Protein AF-A0A534W110-F1 (afdb_monomer_lite)

pLDDT: mean 88.09, std 15.58, range [37.16, 97.69]

Foldseek 3Di:
DDDPPPVPAPDLVCFQDPVSLVVSLLVCLVVVPQSNNLNQADPVASVVSDPVLSVLLSVQCVVDPFDKPPVPWDWDDDPNWTWIWIQGPVPDTWIFTQDPSGTHTHYSNSDDPDDD

Structure (mmCIF, N/CA/C/O backbone):
data_AF-A0A534W110-F1
#
_entry.id   AF-A0A534W110-F1
#
loop_
_atom_site.group_PDB
_atom_site.id
_atom_site.type_symbol
_atom_site.label_atom_id
_atom_site.label_alt_id
_atom_site.label_comp_id
_atom_site.label_asym_id
_atom_site.label_entity_id
_atom_site.label_seq_id
_atom_site.pdbx_PDB_ins_code
_atom_site.Cartn_x
_atom_site.Cartn_y
_atom_site.Cartn_z
_atom_site.occupancy
_atom_site.B_iso_or_equiv
_atom_site.auth_seq_id
_atom_site.auth_comp_id
_atom_site.auth_asym_id
_atom_site.auth_atom_id
_atom_site.pdbx_PDB_model_num
ATOM 1 N N . MET A 1 1 ? -21.259 -28.734 6.439 1.00 37.16 1 MET A N 1
ATOM 2 C CA . MET A 1 1 ? -21.238 -27.750 5.336 1.00 37.16 1 MET A CA 1
ATOM 3 C C . MET A 1 1 ? -19.894 -27.045 5.366 1.00 37.16 1 MET A C 1
ATOM 5 O O . MET A 1 1 ? -19.655 -26.265 6.275 1.00 37.16 1 MET A O 1
ATOM 9 N N . ALA A 1 2 ? -18.987 -27.388 4.452 1.00 37.47 2 ALA A N 1
ATOM 10 C CA . ALA A 1 2 ? -17.710 -26.697 4.316 1.00 37.47 2 ALA A CA 1
ATOM 11 C C . ALA A 1 2 ? -17.939 -25.450 3.453 1.00 37.47 2 ALA A C 1
ATOM 13 O O . ALA A 1 2 ? -18.168 -25.566 2.251 1.00 37.47 2 ALA A O 1
ATOM 14 N N . ALA A 1 3 ? -17.944 -24.264 4.062 1.00 40.34 3 ALA A N 1
ATOM 15 C CA . ALA A 1 3 ? -17.901 -23.024 3.302 1.00 40.34 3 ALA A CA 1
ATOM 16 C C . ALA A 1 3 ? -16.512 -22.928 2.664 1.00 40.34 3 ALA A C 1
ATOM 18 O O . ALA A 1 3 ? -15.504 -22.827 3.364 1.00 40.34 3 ALA A O 1
ATOM 19 N N . ALA A 1 4 ? -16.466 -23.001 1.337 1.00 40.81 4 ALA A N 1
ATOM 20 C CA . ALA A 1 4 ? -15.285 -22.714 0.545 1.00 40.81 4 ALA A CA 1
ATOM 21 C C . ALA A 1 4 ? -14.895 -21.236 0.736 1.00 40.81 4 ALA A C 1
ATOM 23 O O . ALA A 1 4 ? -15.213 -20.385 -0.087 1.00 40.81 4 ALA A O 1
ATOM 24 N N . ASN A 1 5 ? -14.200 -20.920 1.831 1.00 42.44 5 ASN A N 1
ATOM 25 C CA . ASN A 1 5 ? -13.469 -19.665 1.994 1.00 42.44 5 ASN A CA 1
ATOM 26 C C . ASN A 1 5 ? -12.188 -19.745 1.156 1.00 42.44 5 ASN A C 1
ATOM 28 O O . ASN A 1 5 ? -11.068 -19.755 1.666 1.00 42.44 5 ASN A O 1
ATOM 32 N N . GLY A 1 6 ? -12.357 -19.841 -0.162 1.00 40.66 6 GLY A N 1
ATOM 33 C CA . GLY A 1 6 ? -11.292 -19.474 -1.073 1.00 40.66 6 GLY A CA 1
ATOM 34 C C . GLY A 1 6 ? -11.079 -17.983 -0.887 1.00 40.66 6 GLY A C 1
ATOM 35 O O . GLY A 1 6 ? -11.911 -17.197 -1.331 1.00 40.66 6 GLY A O 1
ATOM 36 N N . LEU A 1 7 ? -10.009 -17.595 -0.187 1.00 54.25 7 LEU A N 1
ATOM 37 C CA . LEU A 1 7 ? -9.488 -16.231 -0.224 1.00 54.25 7 LEU A CA 1
ATOM 38 C C . LEU A 1 7 ? -9.430 -15.831 -1.697 1.00 54.25 7 LEU A C 1
ATOM 40 O O . LEU A 1 7 ? -8.569 -16.330 -2.424 1.00 54.25 7 LEU A O 1
ATOM 44 N N . ALA A 1 8 ? -10.386 -15.018 -2.152 1.00 62.03 8 ALA A N 1
ATOM 45 C CA . ALA A 1 8 ? -10.431 -14.573 -3.531 1.00 62.03 8 ALA A CA 1
ATOM 46 C C . ALA A 1 8 ? -9.085 -13.907 -3.808 1.00 62.03 8 ALA A C 1
ATOM 48 O O . ALA A 1 8 ? -8.754 -12.881 -3.208 1.00 62.03 8 ALA A O 1
ATOM 49 N N . ARG A 1 9 ? -8.254 -14.563 -4.623 1.00 72.19 9 ARG A N 1
ATOM 50 C CA . ARG A 1 9 ? -6.963 -14.009 -5.011 1.00 72.19 9 ARG A CA 1
ATOM 51 C C . ARG A 1 9 ? -7.249 -12.706 -5.738 1.00 72.19 9 ARG A C 1
ATOM 53 O O . ARG A 1 9 ? -8.091 -12.689 -6.633 1.00 72.19 9 ARG A O 1
ATOM 60 N N . LEU A 1 10 ? -6.536 -11.646 -5.365 1.00 85.06 10 LEU A N 1
ATOM 61 C CA . LEU A 1 10 ? -6.572 -10.403 -6.126 1.00 85.06 10 LEU A CA 1
ATOM 62 C C . LEU A 1 10 ? -6.260 -10.689 -7.599 1.00 85.06 10 LEU A C 1
ATOM 64 O O . LEU A 1 10 ? -5.322 -11.443 -7.907 1.00 85.06 10 LEU A O 1
ATOM 68 N N . ASP A 1 11 ? -7.057 -10.084 -8.478 1.00 85.00 11 ASP A N 1
ATOM 69 C CA . ASP A 1 11 ? -6.815 -10.101 -9.914 1.00 85.00 11 ASP A CA 1
ATOM 70 C C . ASP A 1 11 ? -5.424 -9.492 -10.174 1.00 85.00 11 ASP A C 1
ATOM 72 O O . ASP A 1 11 ? -5.135 -8.407 -9.657 1.00 85.00 11 ASP A O 1
ATOM 76 N N . PRO A 1 12 ? -4.537 -10.167 -10.928 1.00 83.31 12 PRO A N 1
ATOM 77 C CA . PRO A 1 12 ? -3.215 -9.641 -11.259 1.00 83.31 12 PRO A CA 1
ATOM 78 C C . PRO A 1 12 ? -3.225 -8.203 -11.797 1.00 83.31 12 PRO A C 1
ATOM 80 O O . PRO A 1 12 ? -2.303 -7.447 -11.493 1.00 83.31 12 PRO A O 1
ATOM 83 N N . VAL A 1 13 ? -4.275 -7.787 -12.521 1.00 88.62 13 VAL A N 1
ATOM 84 C CA . VAL A 1 13 ? -4.388 -6.419 -13.058 1.00 88.62 13 VAL A CA 1
ATOM 85 C C . VAL A 1 13 ? -4.401 -5.357 -11.954 1.00 88.62 13 VAL A C 1
ATOM 87 O O . VAL A 1 13 ? -3.893 -4.252 -12.133 1.00 88.62 13 VAL A O 1
ATOM 90 N N . MET A 1 14 ? -4.926 -5.704 -10.775 1.00 92.69 14 MET A N 1
ATOM 91 C CA . MET A 1 14 ? -5.017 -4.808 -9.621 1.00 92.69 14 MET A CA 1
ATOM 92 C C . MET A 1 14 ? -3.648 -4.489 -9.013 1.00 92.69 14 MET A C 1
ATOM 94 O O . MET A 1 14 ? -3.531 -3.513 -8.274 1.00 92.69 14 MET A O 1
ATOM 98 N N . LEU A 1 15 ? -2.634 -5.303 -9.324 1.00 96.38 15 LEU A N 1
ATOM 99 C CA . LEU A 1 15 ? -1.261 -5.202 -8.829 1.00 96.38 15 LEU A CA 1
ATOM 100 C C . LEU A 1 15 ? -0.248 -5.087 -9.984 1.00 96.38 15 LEU A C 1
ATOM 102 O O . LEU A 1 15 ? 0.927 -5.404 -9.812 1.00 96.38 15 LEU A O 1
ATOM 106 N N . ALA A 1 16 ? -0.684 -4.654 -11.173 1.00 96.31 16 ALA A N 1
ATOM 107 C CA . ALA A 1 16 ? 0.144 -4.620 -12.384 1.00 96.31 16 ALA A CA 1
ATOM 108 C C . ALA A 1 16 ? 1.221 -3.516 -12.385 1.00 96.31 16 ALA A C 1
ATOM 110 O O . ALA A 1 16 ? 2.163 -3.554 -13.175 1.00 96.31 16 ALA A O 1
ATOM 111 N N . SER A 1 17 ? 1.099 -2.523 -11.504 1.00 96.88 17 SER A N 1
ATOM 112 C CA . SER A 1 17 ? 2.069 -1.440 -11.332 1.00 96.88 17 SER A CA 1
ATOM 113 C C . SER A 1 17 ? 2.047 -0.935 -9.888 1.00 96.88 17 SER A C 1
ATOM 115 O O . SER A 1 17 ? 1.039 -1.123 -9.206 1.00 96.88 17 SER A O 1
ATOM 117 N N . PRO A 1 18 ? 3.092 -0.228 -9.418 1.00 96.44 18 PRO A N 1
ATOM 118 C CA . PRO A 1 18 ? 3.071 0.410 -8.100 1.00 96.44 18 PRO A CA 1
ATOM 119 C C . PRO A 1 18 ? 1.845 1.311 -7.893 1.00 96.44 18 PRO A C 1
ATOM 121 O O . PRO A 1 18 ? 1.215 1.283 -6.840 1.00 96.44 18 PRO A O 1
ATOM 124 N N . GLY A 1 19 ? 1.472 2.083 -8.921 1.00 96.00 19 GLY A N 1
ATOM 125 C CA . GLY A 1 19 ? 0.308 2.967 -8.875 1.00 96.00 19 GLY A CA 1
ATOM 126 C C . GLY A 1 19 ? -1.010 2.203 -8.766 1.00 96.00 19 GLY A C 1
ATOM 127 O O . GLY A 1 19 ? -1.859 2.562 -7.950 1.00 96.00 19 GLY A O 1
ATOM 128 N N . ALA A 1 20 ? -1.162 1.118 -9.532 1.00 96.69 20 ALA A N 1
ATOM 129 C CA . ALA A 1 20 ? -2.328 0.243 -9.437 1.00 96.69 20 ALA A CA 1
ATOM 130 C C . ALA A 1 20 ? -2.427 -0.411 -8.050 1.00 96.69 20 ALA A C 1
ATOM 132 O O . ALA A 1 20 ? -3.517 -0.457 -7.480 1.00 96.69 20 ALA A O 1
ATOM 133 N N . THR A 1 21 ? -1.297 -0.831 -7.472 1.00 97.50 21 THR A N 1
ATOM 134 C CA . THR A 1 21 ? -1.237 -1.386 -6.115 1.00 97.50 21 THR A CA 1
ATOM 135 C C . THR A 1 21 ? -1.741 -0.388 -5.078 1.00 97.50 21 THR A C 1
ATOM 137 O O . THR A 1 21 ? -2.648 -0.727 -4.323 1.00 97.50 21 THR A O 1
ATOM 140 N N . VAL A 1 22 ? -1.259 0.861 -5.091 1.00 96.06 22 VAL A N 1
ATOM 141 C CA . VAL A 1 22 ? -1.736 1.900 -4.157 1.00 96.06 22 VAL A CA 1
ATOM 142 C C . VAL A 1 22 ? -3.236 2.163 -4.320 1.00 96.06 22 VAL A C 1
ATOM 144 O O . VAL A 1 22 ? -3.972 2.233 -3.337 1.00 96.06 22 VAL A O 1
ATOM 147 N N . GLN A 1 23 ? -3.724 2.292 -5.557 1.00 96.31 23 GLN A N 1
ATOM 148 C CA . GLN A 1 23 ? -5.156 2.497 -5.809 1.00 96.31 23 GLN A CA 1
ATOM 149 C C . GLN A 1 23 ? -5.999 1.311 -5.328 1.00 96.31 23 GLN A C 1
ATOM 151 O O . GLN A 1 23 ? -7.111 1.482 -4.828 1.00 96.31 23 GLN A O 1
ATOM 156 N N . THR A 1 24 ? -5.488 0.093 -5.481 1.00 97.06 24 THR A N 1
ATOM 157 C CA . THR A 1 24 ? -6.115 -1.118 -4.957 1.00 97.06 24 THR A CA 1
ATOM 158 C C . THR A 1 24 ? -6.150 -1.107 -3.435 1.00 97.06 24 THR A C 1
ATOM 160 O O . THR A 1 24 ? -7.215 -1.314 -2.864 1.00 97.06 24 THR A O 1
ATOM 163 N N . GLU A 1 25 ? -5.043 -0.790 -2.772 1.00 96.94 25 GLU A N 1
ATOM 164 C CA . GLU A 1 25 ? -4.967 -0.680 -1.312 1.00 96.94 25 GLU A CA 1
ATOM 165 C C . GLU A 1 25 ? -5.990 0.312 -0.752 1.00 96.94 25 GLU A C 1
ATOM 167 O O . GLU A 1 25 ? -6.727 -0.025 0.174 1.00 96.94 25 GLU A O 1
ATOM 172 N N . LEU A 1 26 ? -6.100 1.499 -1.357 1.00 96.19 26 LEU A N 1
ATOM 173 C CA . LEU A 1 26 ? -7.082 2.514 -0.968 1.00 96.19 26 LEU A CA 1
ATOM 174 C C . LEU A 1 26 ? -8.524 2.008 -1.109 1.00 96.19 26 LEU A C 1
ATOM 176 O O . LEU A 1 26 ? -9.304 2.120 -0.164 1.00 96.19 26 LEU A O 1
ATOM 180 N N . ARG A 1 27 ? -8.863 1.381 -2.244 1.00 96.44 27 ARG A N 1
ATOM 181 C CA . ARG A 1 27 ? -10.197 0.791 -2.463 1.00 96.44 27 ARG A CA 1
ATOM 182 C C . ARG A 1 27 ? -10.517 -0.309 -1.452 1.0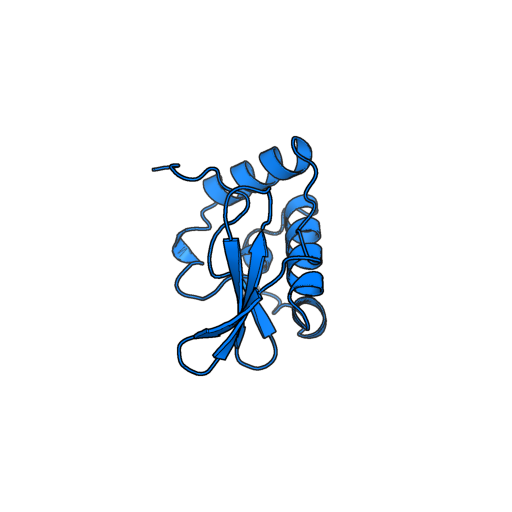0 96.44 27 ARG A C 1
ATOM 184 O O . ARG A 1 27 ? -11.653 -0.427 -1.003 1.00 96.44 27 ARG A O 1
ATOM 191 N N . LEU A 1 28 ? -9.532 -1.127 -1.083 1.00 96.81 28 LEU A N 1
ATOM 192 C CA . LEU A 1 28 ? -9.717 -2.211 -0.115 1.00 96.81 28 LEU A CA 1
ATOM 193 C C . LEU A 1 28 ? -9.895 -1.683 1.314 1.00 96.81 28 LEU A C 1
ATOM 195 O O . LEU A 1 28 ? -10.710 -2.231 2.059 1.00 96.81 28 LEU A O 1
ATOM 199 N N . LEU A 1 29 ? -9.189 -0.609 1.684 1.00 96.25 29 LEU A N 1
ATOM 200 C CA . LEU A 1 29 ? -9.393 0.104 2.949 1.00 96.25 29 LEU A CA 1
ATOM 201 C C . LEU A 1 29 ? -10.797 0.716 3.019 1.00 96.25 29 LEU A C 1
ATOM 203 O O . LEU A 1 29 ? -11.495 0.555 4.022 1.00 96.25 29 LEU A O 1
ATOM 207 N N . GLU A 1 30 ? -11.242 1.368 1.948 1.00 95.44 30 GLU A N 1
ATOM 208 C CA . GLU A 1 30 ? -12.589 1.935 1.850 1.00 95.44 30 GLU A CA 1
ATOM 209 C C . GLU A 1 30 ? -13.666 0.845 1.977 1.00 95.44 30 GLU A C 1
ATOM 211 O O . GLU A 1 30 ? -14.571 0.951 2.805 1.00 95.44 30 GLU A O 1
ATOM 216 N N . ALA A 1 31 ? -13.502 -0.265 1.251 1.00 95.44 31 ALA A N 1
ATOM 217 C CA . ALA A 1 31 ? -14.429 -1.396 1.246 1.00 95.44 31 ALA A CA 1
ATOM 218 C C . ALA A 1 31 ? -14.334 -2.322 2.479 1.00 95.44 31 ALA A C 1
ATOM 220 O O . ALA A 1 31 ? -15.042 -3.333 2.537 1.00 95.44 31 ALA A O 1
ATOM 221 N N . GLY A 1 32 ? -13.447 -2.038 3.442 1.00 95.69 32 GLY A N 1
ATOM 222 C CA . GLY A 1 32 ? -13.273 -2.846 4.657 1.00 95.69 32 GLY A CA 1
ATOM 223 C C . GLY A 1 32 ? -12.779 -4.276 4.392 1.00 95.69 32 GLY A C 1
ATOM 224 O O . GLY A 1 32 ? -13.153 -5.212 5.097 1.00 95.69 32 GLY A O 1
ATOM 225 N N . LYS A 1 33 ? -11.970 -4.481 3.346 1.00 96.12 33 LYS A N 1
ATOM 226 C CA . LYS A 1 33 ? -11.494 -5.800 2.899 1.00 96.12 33 LYS A CA 1
ATOM 227 C C . LYS A 1 33 ? -10.090 -6.110 3.432 1.00 96.12 33 LYS A C 1
ATOM 229 O O . LYS A 1 33 ? -9.118 -6.044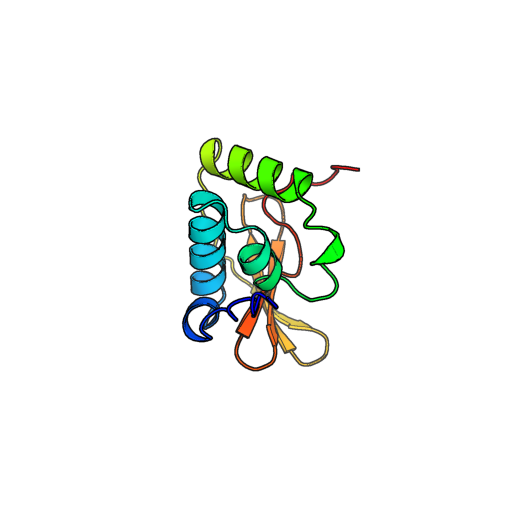 2.683 1.00 96.12 33 LYS A O 1
ATOM 234 N N . LEU A 1 34 ? -9.999 -6.503 4.707 1.00 95.69 34 LEU A N 1
ATOM 235 C CA . LEU A 1 34 ? -8.733 -6.816 5.393 1.00 95.69 34 LEU A CA 1
ATOM 236 C C . LEU A 1 34 ? -7.890 -7.885 4.681 1.00 95.69 34 LEU A C 1
ATOM 238 O O . LEU A 1 34 ? -6.727 -7.643 4.372 1.00 95.69 34 LEU A O 1
ATOM 242 N N . GLU A 1 35 ? -8.448 -9.068 4.418 1.00 95.44 35 GLU A N 1
ATOM 243 C CA . GLU A 1 35 ? -7.653 -10.174 3.863 1.00 95.44 35 GLU A CA 1
ATOM 244 C C . GLU A 1 35 ? -7.109 -9.876 2.455 1.00 95.44 35 GLU A C 1
ATOM 246 O O . GLU A 1 35 ? -5.917 -10.088 2.227 1.00 95.44 35 GLU A O 1
ATOM 251 N N . PRO A 1 36 ? -7.898 -9.323 1.512 1.00 95.81 36 PRO A N 1
ATOM 252 C CA . PRO A 1 36 ? -7.344 -8.856 0.245 1.00 95.81 36 PRO A CA 1
ATOM 253 C C . PRO A 1 36 ? -6.341 -7.710 0.417 1.00 95.81 36 PRO A C 1
ATOM 255 O O . PRO A 1 36 ? -5.334 -7.699 -0.280 1.00 95.81 36 PRO A O 1
ATOM 258 N N . PHE A 1 37 ? -6.561 -6.775 1.350 1.00 97.06 37 PHE A N 1
ATOM 259 C CA . PHE A 1 37 ? -5.597 -5.704 1.629 1.00 97.06 37 PHE A CA 1
ATOM 260 C C . PHE A 1 37 ? -4.255 -6.278 2.083 1.00 97.06 37 PHE A C 1
ATOM 262 O O . PHE A 1 37 ? -3.215 -5.887 1.574 1.00 97.06 37 PHE A O 1
ATOM 269 N N . ARG A 1 38 ? -4.258 -7.291 2.955 1.00 96.69 38 ARG A N 1
ATOM 270 C CA . ARG A 1 38 ? -3.031 -7.981 3.372 1.00 96.69 38 ARG A CA 1
ATOM 271 C C . ARG A 1 38 ? -2.261 -8.568 2.180 1.00 96.69 38 ARG A C 1
ATOM 273 O O . ARG A 1 38 ? -1.034 -8.574 2.194 1.00 96.69 38 ARG A O 1
ATOM 280 N N . GLN A 1 39 ? -2.943 -9.016 1.125 1.00 96.06 39 GLN A N 1
ATOM 281 C CA . GLN A 1 39 ? -2.304 -9.605 -0.061 1.00 96.06 39 GLN A CA 1
ATOM 282 C C . GLN A 1 39 ? -1.554 -8.600 -0.953 1.00 96.06 39 GLN A C 1
ATOM 284 O O . GLN A 1 39 ? -0.811 -9.041 -1.829 1.00 96.06 39 GLN A O 1
ATOM 289 N N . THR A 1 40 ? -1.711 -7.286 -0.757 1.00 97.19 40 THR A N 1
ATOM 290 C CA . THR A 1 40 ? -0.979 -6.263 -1.534 1.00 97.19 40 THR A CA 1
ATOM 291 C C . THR A 1 40 ? 0.442 -6.024 -1.014 1.00 97.19 40 THR A C 1
ATOM 293 O O . THR A 1 40 ? 1.225 -5.312 -1.640 1.00 97.19 40 THR A O 1
ATOM 296 N N . PHE A 1 41 ? 0.807 -6.653 0.105 1.00 97.00 41 PHE A N 1
ATOM 297 C CA . PHE A 1 41 ? 2.105 -6.505 0.752 1.00 97.00 41 PHE A CA 1
ATOM 298 C C . PHE A 1 41 ? 2.961 -7.763 0.602 1.00 97.00 41 PHE A C 1
ATOM 300 O O . PHE A 1 41 ? 2.459 -8.890 0.490 1.00 97.00 41 PHE A O 1
ATOM 307 N N . LEU A 1 42 ? 4.282 -7.579 0.663 1.00 95.81 42 LEU A N 1
ATOM 308 C CA . LEU A 1 42 ? 5.239 -8.681 0.724 1.00 95.81 42 LEU A CA 1
ATOM 309 C C . LEU A 1 42 ? 4.915 -9.619 1.888 1.00 95.81 42 LEU A C 1
ATOM 311 O O . LEU A 1 42 ? 4.551 -9.178 2.977 1.00 95.81 42 LEU A O 1
ATOM 315 N N . ARG A 1 43 ? 5.139 -10.923 1.698 1.00 94.44 43 ARG A N 1
ATOM 316 C CA . ARG A 1 43 ? 4.838 -11.956 2.707 1.00 94.44 43 ARG A CA 1
ATOM 317 C C . ARG A 1 43 ? 5.487 -11.692 4.071 1.00 94.44 43 ARG A C 1
ATOM 319 O O . ARG A 1 43 ? 4.912 -12.052 5.088 1.00 94.44 43 ARG A O 1
ATOM 326 N N . SER A 1 44 ? 6.654 -11.047 4.101 1.00 93.94 44 SER A N 1
ATOM 327 C CA . SER A 1 44 ? 7.342 -10.642 5.336 1.00 93.94 44 SER A CA 1
ATOM 328 C C . SER A 1 44 ? 6.650 -9.502 6.094 1.00 93.94 44 SER A C 1
ATOM 330 O O . SER A 1 44 ? 6.882 -9.337 7.285 1.00 93.94 44 SER A O 1
ATOM 332 N N . VAL A 1 45 ? 5.825 -8.708 5.412 1.00 95.44 45 VAL A N 1
ATOM 333 C CA . VAL A 1 45 ? 5.090 -7.558 5.964 1.00 95.44 45 VAL A CA 1
ATOM 334 C C . VAL A 1 45 ? 3.686 -7.965 6.402 1.00 95.44 45 VAL A C 1
ATOM 336 O O . VAL A 1 45 ? 3.169 -7.423 7.370 1.00 95.44 45 VAL A O 1
ATOM 339 N N . GLN A 1 46 ? 3.086 -8.958 5.740 1.00 95.69 46 GLN A N 1
ATOM 340 C CA . GLN A 1 46 ? 1.722 -9.429 6.016 1.00 95.69 46 GLN A CA 1
ATOM 341 C C . GLN A 1 46 ? 1.397 -9.687 7.501 1.00 95.69 46 GLN A C 1
ATOM 343 O O . GLN A 1 46 ? 0.294 -9.317 7.908 1.00 95.69 46 GLN A O 1
ATOM 348 N N . PRO A 1 47 ? 2.300 -10.251 8.334 1.00 95.38 47 PRO A N 1
ATOM 349 C CA . PRO A 1 47 ? 2.037 -10.436 9.764 1.00 95.38 47 PRO A CA 1
ATOM 350 C C . PRO A 1 47 ? 1.810 -9.132 10.543 1.00 95.38 47 PRO A C 1
ATOM 352 O O . PRO A 1 47 ? 1.143 -9.155 11.569 1.00 95.38 47 PRO A O 1
ATOM 355 N N . GLN A 1 48 ? 2.328 -7.998 10.057 1.00 94.56 48 GLN A N 1
ATOM 356 C CA . GLN A 1 48 ? 2.138 -6.677 10.674 1.00 94.56 48 GLN A CA 1
ATOM 357 C C . GLN A 1 48 ? 0.742 -6.100 10.386 1.00 94.56 48 GLN A C 1
ATOM 359 O O . GLN A 1 48 ? 0.328 -5.117 10.992 1.00 94.56 48 GLN A O 1
ATOM 364 N N . ILE A 1 49 ? -0.002 -6.700 9.454 1.00 95.69 49 ILE A N 1
ATOM 365 C CA . ILE A 1 49 ? -1.332 -6.247 9.039 1.00 95.69 49 ILE A CA 1
ATOM 366 C C . ILE A 1 49 ? -2.374 -6.955 9.906 1.00 95.69 49 ILE A C 1
ATOM 368 O O . ILE A 1 49 ? -3.103 -7.847 9.455 1.00 95.69 49 ILE A O 1
ATOM 372 N N . THR A 1 50 ? -2.396 -6.579 11.184 1.00 95.56 50 THR A N 1
ATOM 373 C CA . THR A 1 50 ? -3.426 -6.992 12.145 1.00 95.56 50 THR A CA 1
ATOM 374 C C . THR A 1 50 ? -4.748 -6.273 11.865 1.00 95.56 50 THR A C 1
ATOM 376 O O . THR A 1 50 ? -4.817 -5.345 11.053 1.00 95.56 50 THR A O 1
ATOM 379 N N . ALA A 1 51 ? -5.818 -6.692 12.543 1.00 95.25 51 ALA A N 1
ATOM 380 C CA . ALA A 1 51 ? -7.085 -5.971 12.489 1.00 95.25 51 ALA A CA 1
ATOM 381 C C . ALA A 1 51 ? -6.937 -4.530 13.015 1.00 95.25 51 ALA A C 1
ATOM 383 O O . ALA A 1 51 ? -7.482 -3.610 12.405 1.00 95.25 51 ALA A O 1
ATOM 384 N N . GLU A 1 52 ? -6.153 -4.303 14.082 1.00 95.19 52 GLU A N 1
ATOM 385 C CA . GLU A 1 52 ? -5.919 -2.942 14.585 1.00 95.19 52 GLU A CA 1
ATOM 386 C C . GLU A 1 52 ? -5.119 -2.099 13.592 1.00 95.19 52 GLU A C 1
ATOM 388 O O . GLU A 1 52 ? -5.483 -0.953 13.333 1.00 95.19 52 GLU A O 1
ATOM 393 N N . ALA A 1 53 ? -4.063 -2.667 13.000 1.00 95.12 53 ALA A N 1
ATOM 394 C CA . ALA A 1 53 ? -3.256 -1.992 11.987 1.00 95.12 53 ALA A CA 1
ATOM 395 C C . ALA A 1 53 ? -4.105 -1.578 10.775 1.00 95.12 53 ALA 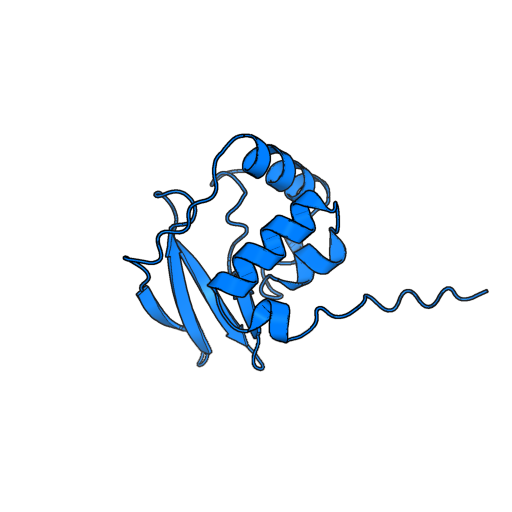A C 1
ATOM 397 O O . ALA A 1 53 ? -4.003 -0.454 10.283 1.00 95.12 53 ALA A O 1
ATOM 398 N N . PHE A 1 54 ? -4.988 -2.465 10.318 1.00 96.44 54 PHE A N 1
ATOM 399 C CA . PHE A 1 54 ? -5.900 -2.182 9.217 1.00 96.44 54 PHE A CA 1
ATOM 400 C C . PHE A 1 54 ? -6.881 -1.057 9.549 1.00 96.44 54 PHE A C 1
ATOM 402 O O . PHE A 1 54 ? -7.001 -0.105 8.779 1.00 96.44 54 PHE A O 1
ATOM 409 N N . GLU A 1 55 ? -7.530 -1.104 10.712 1.00 96.44 55 GLU A N 1
ATOM 410 C CA . GLU A 1 55 ? -8.448 -0.041 11.134 1.00 96.44 55 GLU A CA 1
ATOM 411 C C . GLU A 1 55 ? -7.728 1.298 11.360 1.00 96.44 55 GLU A C 1
ATOM 413 O O . GLU A 1 55 ? -8.255 2.357 11.007 1.00 96.44 55 GLU A O 1
ATOM 418 N N . ALA A 1 56 ? -6.495 1.281 11.872 1.00 94.50 56 ALA A N 1
ATOM 419 C CA . ALA A 1 56 ? -5.661 2.476 11.983 1.00 94.50 56 ALA A CA 1
ATOM 420 C C . ALA A 1 56 ? -5.332 3.070 10.602 1.00 94.50 56 ALA A C 1
ATOM 422 O O . ALA A 1 56 ? -5.465 4.280 10.400 1.00 94.50 56 ALA A O 1
ATOM 423 N N . CYS A 1 57 ? -4.981 2.225 9.630 1.00 94.44 57 CYS A N 1
ATOM 424 C CA . CYS A 1 57 ? -4.785 2.640 8.245 1.00 94.44 57 CYS A CA 1
ATOM 425 C C . CYS A 1 57 ? -6.050 3.263 7.645 1.00 94.44 57 CYS A C 1
ATOM 427 O O . CYS A 1 57 ? -5.965 4.348 7.070 1.00 94.44 57 CYS A O 1
ATOM 429 N N . ARG A 1 58 ? -7.222 2.633 7.824 1.00 95.38 58 ARG A N 1
ATOM 430 C CA . ARG A 1 58 ? -8.511 3.163 7.341 1.00 95.38 58 ARG A CA 1
ATOM 431 C C . ARG A 1 58 ? -8.793 4.556 7.889 1.00 95.38 58 ARG A C 1
ATOM 433 O O . ARG A 1 58 ? -9.085 5.468 7.120 1.00 95.38 58 ARG A O 1
ATOM 440 N N . LYS A 1 59 ? -8.639 4.744 9.203 1.00 94.62 59 LYS A N 1
ATOM 441 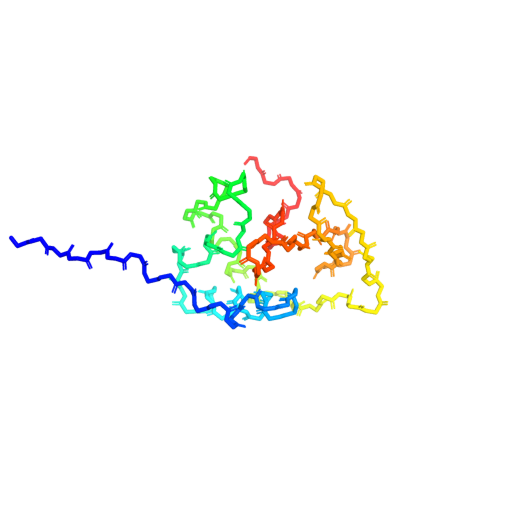C CA . LYS A 1 59 ? -8.818 6.053 9.849 1.00 94.62 59 LYS A CA 1
ATOM 442 C C . LYS A 1 59 ? -7.853 7.092 9.289 1.00 94.62 59 LYS A C 1
ATOM 444 O O . LYS A 1 59 ? -8.260 8.209 8.987 1.00 94.62 59 LYS A O 1
ATOM 449 N N . ARG A 1 60 ? -6.581 6.731 9.101 1.00 92.06 60 ARG A N 1
ATOM 450 C CA . ARG A 1 60 ? -5.587 7.676 8.587 1.00 92.06 60 ARG A CA 1
ATOM 451 C C . ARG A 1 60 ? -5.893 8.126 7.164 1.00 92.06 60 ARG A C 1
ATOM 453 O O . ARG A 1 60 ? -5.805 9.319 6.899 1.00 92.06 60 ARG A O 1
ATOM 460 N N . VAL A 1 61 ? -6.239 7.211 6.256 1.00 92.25 61 VAL A N 1
ATOM 461 C CA . VAL A 1 61 ? -6.504 7.580 4.850 1.00 92.25 61 VAL A CA 1
ATOM 462 C C . VAL A 1 61 ? -7.775 8.420 4.687 1.00 92.25 61 VAL A C 1
ATOM 464 O O . VAL A 1 61 ? -7.908 9.128 3.697 1.00 92.25 61 VAL A O 1
ATOM 467 N N . GLN A 1 62 ? -8.679 8.395 5.672 1.00 91.88 62 GLN A N 1
ATOM 468 C CA . GLN A 1 62 ? -9.825 9.311 5.748 1.00 91.88 62 GLN A CA 1
ATOM 469 C C . GLN A 1 62 ? -9.440 10.706 6.264 1.00 91.88 62 GLN A C 1
ATOM 471 O O . GLN A 1 62 ? -10.087 11.691 5.922 1.00 91.88 62 GLN A O 1
ATOM 476 N N . GLN A 1 63 ? -8.403 10.799 7.099 1.00 90.62 63 GLN A N 1
ATOM 477 C CA . GLN A 1 63 ? -7.948 12.053 7.710 1.00 90.62 63 GLN A CA 1
ATOM 478 C C . GLN A 1 63 ? -6.903 12.790 6.869 1.00 90.62 63 GLN A C 1
ATOM 480 O O . GLN A 1 63 ? -6.810 14.014 6.926 1.00 90.62 63 GLN A O 1
ATOM 485 N N . VAL A 1 64 ? -6.080 12.052 6.124 1.00 88.38 64 VAL A N 1
ATOM 486 C CA . VAL A 1 64 ? -4.943 12.592 5.380 1.00 88.38 64 VAL A CA 1
ATOM 487 C C . VAL A 1 64 ? -5.048 12.169 3.928 1.00 88.38 64 VAL A C 1
ATOM 489 O O . VAL A 1 64 ? -5.099 10.980 3.617 1.00 88.38 64 VAL A O 1
ATOM 492 N N . LEU A 1 65 ? -5.007 13.155 3.033 1.00 87.69 65 LEU A N 1
ATOM 493 C CA . LEU A 1 65 ? -5.000 12.905 1.602 1.00 87.69 65 LEU A CA 1
ATOM 494 C C . LEU A 1 65 ? -3.742 12.123 1.201 1.00 87.69 65 LEU A C 1
ATOM 496 O O . LEU A 1 65 ? -2.617 12.583 1.400 1.00 87.69 65 LEU A O 1
ATOM 500 N N . VAL A 1 66 ? -3.943 10.951 0.603 1.00 90.56 66 VAL A N 1
ATOM 501 C CA . VAL A 1 66 ? -2.857 10.107 0.100 1.00 90.56 66 VAL A CA 1
ATOM 502 C C . VAL A 1 66 ? -2.461 10.589 -1.295 1.00 90.56 66 VAL A C 1
ATOM 504 O O . VAL A 1 66 ? -3.209 10.420 -2.256 1.00 90.56 66 VAL A O 1
ATOM 507 N N . ARG A 1 67 ? -1.279 11.202 -1.406 1.00 90.50 67 ARG A N 1
ATOM 508 C CA . ARG A 1 67 ? -0.663 11.614 -2.678 1.00 90.50 67 ARG A CA 1
ATOM 509 C C . ARG A 1 67 ? 0.743 11.028 -2.762 1.00 90.50 67 ARG A C 1
ATOM 511 O O . ARG A 1 67 ? 1.675 11.658 -2.265 1.00 90.50 67 ARG A O 1
ATOM 518 N N . PRO A 1 68 ? 0.901 9.828 -3.344 1.00 92.50 68 PRO A N 1
ATOM 519 C CA . PRO A 1 68 ? 2.224 9.273 -3.560 1.00 92.50 68 PRO A CA 1
ATOM 520 C C . PRO A 1 68 ? 3.014 10.176 -4.511 1.00 92.50 68 PRO A C 1
ATOM 522 O O . PRO A 1 68 ? 2.499 10.591 -5.551 1.00 92.50 68 PRO A O 1
ATOM 525 N N . ASP A 1 69 ? 4.256 10.474 -4.151 1.00 93.62 69 ASP A N 1
ATOM 526 C CA . ASP A 1 69 ? 5.160 11.288 -4.959 1.00 93.62 69 ASP A CA 1
ATOM 527 C C . ASP A 1 69 ? 5.810 10.427 -6.050 1.00 93.62 69 ASP A C 1
ATOM 529 O O . ASP A 1 69 ? 6.886 9.846 -5.878 1.00 93.62 69 ASP A O 1
ATOM 533 N N . TRP A 1 70 ? 5.093 10.292 -7.166 1.00 92.75 70 TRP A N 1
ATOM 534 C CA . TRP A 1 70 ? 5.560 9.550 -8.335 1.00 92.75 70 TRP A CA 1
ATOM 535 C C . TRP A 1 70 ? 6.648 10.291 -9.116 1.00 92.75 70 TRP A C 1
ATOM 537 O O . TRP A 1 70 ? 7.441 9.639 -9.792 1.00 92.75 70 TRP A O 1
ATOM 547 N N . GLU A 1 71 ? 6.708 11.621 -9.019 1.00 91.94 71 GLU A N 1
ATOM 548 C CA . GLU A 1 71 ? 7.690 12.446 -9.733 1.00 91.94 71 GLU A CA 1
ATOM 549 C C . GLU A 1 71 ? 9.106 12.185 -9.217 1.00 91.94 71 GLU A C 1
ATOM 551 O O . GLU A 1 71 ? 10.059 12.143 -9.995 1.00 91.94 71 GLU A O 1
ATOM 556 N N . THR A 1 72 ? 9.245 11.929 -7.913 1.00 89.75 72 THR A N 1
ATOM 557 C CA . THR A 1 72 ? 10.532 11.599 -7.285 1.00 89.75 72 THR A CA 1
ATOM 558 C C . THR A 1 72 ? 10.741 10.098 -7.055 1.00 89.75 72 THR A C 1
ATOM 560 O O . THR A 1 72 ? 11.684 9.695 -6.360 1.00 89.75 72 THR A O 1
ATOM 563 N N . ALA A 1 73 ? 9.894 9.247 -7.648 1.00 94.38 73 ALA A N 1
ATOM 564 C CA . ALA A 1 73 ? 9.982 7.800 -7.500 1.00 94.38 73 ALA A CA 1
ATOM 565 C C . ALA A 1 73 ? 11.341 7.261 -7.975 1.00 94.38 73 ALA A C 1
ATOM 567 O O . ALA A 1 73 ? 11.815 7.554 -9.073 1.00 94.38 73 ALA A O 1
ATOM 568 N N . LYS A 1 74 ? 11.972 6.421 -7.148 1.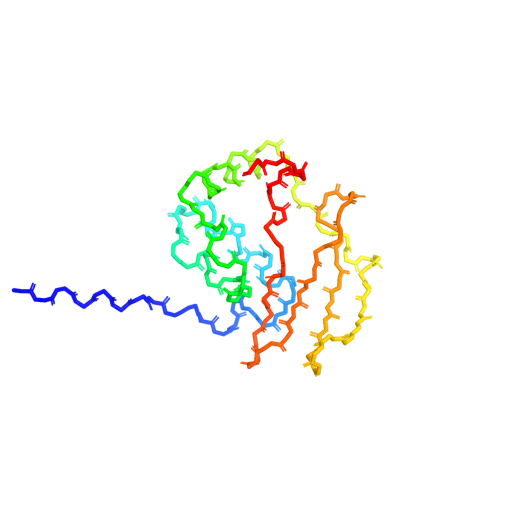00 94.75 74 LYS A N 1
ATOM 569 C CA . LYS A 1 74 ? 13.314 5.885 -7.408 1.00 94.75 74 LYS A CA 1
ATOM 570 C C . LYS A 1 74 ? 13.235 4.423 -7.846 1.00 94.75 74 LYS A C 1
ATOM 572 O O . LYS A 1 74 ? 12.904 3.574 -7.009 1.00 94.75 74 LYS A O 1
ATOM 577 N N . PRO A 1 75 ? 13.545 4.093 -9.112 1.00 95.88 75 PRO A N 1
ATOM 578 C CA . PRO A 1 75 ? 13.672 2.707 -9.533 1.00 95.88 75 PRO A CA 1
ATOM 579 C C . PRO A 1 75 ? 14.947 2.083 -8.951 1.00 95.88 75 PRO A C 1
ATOM 581 O O . PRO A 1 75 ? 15.945 2.757 -8.701 1.00 95.88 75 PRO A O 1
ATOM 584 N N . GLY A 1 76 ? 14.928 0.770 -8.758 1.00 95.12 76 GLY A N 1
ATOM 585 C CA . GLY A 1 76 ? 16.065 0.015 -8.255 1.00 95.12 76 GLY A CA 1
ATOM 586 C C . GLY A 1 76 ? 15.864 -1.490 -8.370 1.00 95.12 76 GLY A C 1
ATOM 587 O O . GLY A 1 76 ? 14.930 -1.976 -9.014 1.00 95.12 76 GLY A O 1
ATOM 588 N N . LYS A 1 77 ? 16.763 -2.236 -7.727 1.00 93.88 77 LYS A N 1
ATOM 589 C CA . LYS A 1 77 ? 16.676 -3.690 -7.586 1.00 93.88 77 LYS A CA 1
ATOM 590 C C . LYS A 1 77 ? 16.873 -4.086 -6.126 1.00 93.88 77 LYS A C 1
ATOM 592 O O . LYS A 1 77 ? 17.691 -3.489 -5.433 1.00 93.88 77 LYS A O 1
ATOM 597 N N . SER A 1 78 ? 16.152 -5.103 -5.669 1.00 89.69 78 SER A N 1
ATOM 598 C CA . SER A 1 78 ? 16.323 -5.705 -4.344 1.00 89.69 78 SER A CA 1
ATOM 599 C C . SER A 1 78 ? 16.100 -7.204 -4.444 1.00 89.69 78 SER A C 1
ATOM 601 O O . SER A 1 78 ? 15.083 -7.633 -4.978 1.00 89.69 78 SER A O 1
ATOM 603 N N . ARG A 1 79 ? 17.048 -8.012 -3.952 1.00 85.19 79 ARG A N 1
ATOM 604 C CA . ARG A 1 79 ? 16.968 -9.488 -3.989 1.00 85.19 79 ARG A CA 1
ATOM 605 C C . ARG A 1 79 ? 16.617 -10.056 -5.379 1.00 85.19 79 ARG A C 1
ATOM 607 O O . ARG A 1 79 ? 15.896 -11.035 -5.484 1.00 85.19 79 ARG A O 1
ATOM 614 N N . GLY A 1 80 ? 17.097 -9.412 -6.446 1.00 87.81 80 GLY A N 1
ATOM 615 C CA . GLY A 1 80 ? 16.806 -9.797 -7.834 1.00 87.81 80 GLY A CA 1
ATOM 616 C C . GLY A 1 80 ? 15.492 -9.250 -8.409 1.00 87.81 80 GLY A C 1
ATOM 617 O O . GLY A 1 80 ? 15.328 -9.258 -9.625 1.00 87.81 80 GLY A O 1
ATOM 618 N N . HIS A 1 81 ? 14.607 -8.694 -7.582 1.00 90.44 81 HIS A N 1
ATOM 619 C CA . HIS A 1 81 ? 13.343 -8.091 -8.005 1.00 90.44 81 HIS A CA 1
ATOM 620 C C . HIS A 1 81 ? 13.517 -6.623 -8.393 1.00 90.44 81 HIS A C 1
ATOM 622 O O . HIS A 1 81 ? 14.350 -5.911 -7.819 1.00 90.44 81 HIS A O 1
ATOM 628 N N . ARG A 1 82 ? 12.708 -6.150 -9.347 1.00 96.62 82 ARG A N 1
ATOM 629 C CA . ARG A 1 82 ? 12.569 -4.713 -9.619 1.00 96.62 82 ARG A CA 1
ATOM 630 C C . ARG A 1 82 ? 11.842 -4.063 -8.453 1.00 96.62 82 ARG A C 1
ATOM 632 O O . ARG A 1 82 ? 10.889 -4.623 -7.922 1.00 96.62 82 ARG A O 1
ATOM 639 N N . VAL A 1 83 ? 12.308 -2.884 -8.059 1.00 97.12 83 VAL A N 1
ATOM 640 C CA . VAL A 1 83 ? 11.704 -2.102 -6.981 1.00 97.12 83 VAL A CA 1
ATOM 641 C C . VAL A 1 83 ? 11.491 -0.679 -7.451 1.00 97.12 83 VAL A C 1
ATOM 643 O O . VAL A 1 83 ? 12.365 -0.104 -8.095 1.00 97.12 83 VAL A O 1
ATOM 646 N N . VAL A 1 84 ? 10.355 -0.095 -7.091 1.00 97.19 84 VAL A N 1
ATOM 647 C CA . VAL A 1 84 ? 10.112 1.343 -7.203 1.00 97.19 84 VAL A CA 1
ATOM 648 C C . VAL A 1 84 ? 9.861 1.868 -5.801 1.00 97.19 84 VAL A C 1
ATOM 650 O O . VAL A 1 84 ? 8.937 1.422 -5.126 1.00 97.19 84 VAL A O 1
ATOM 653 N N . ARG A 1 85 ? 10.713 2.781 -5.333 1.00 96.50 85 ARG A N 1
ATOM 654 C CA . ARG A 1 85 ? 10.557 3.428 -4.029 1.00 96.50 85 ARG A CA 1
ATOM 655 C C . ARG A 1 85 ? 9.841 4.759 -4.194 1.00 96.50 85 ARG A C 1
ATOM 657 O O . ARG A 1 85 ? 10.288 5.586 -4.982 1.00 96.50 85 ARG A O 1
ATOM 664 N N . VAL A 1 86 ? 8.787 4.971 -3.416 1.00 94.75 86 VAL A N 1
ATOM 665 C CA . VAL A 1 86 ? 7.880 6.121 -3.534 1.00 94.75 86 VAL A CA 1
ATOM 666 C C . VAL A 1 86 ? 7.598 6.693 -2.157 1.00 94.75 86 VAL A C 1
ATOM 668 O O . VAL A 1 86 ? 7.410 5.945 -1.196 1.00 94.75 86 VAL A O 1
ATOM 671 N N . SER A 1 87 ? 7.561 8.017 -2.050 1.00 92.88 87 SER A N 1
ATOM 672 C CA . SER A 1 87 ? 7.139 8.679 -0.819 1.00 92.88 87 SER A CA 1
ATOM 673 C C . SER A 1 87 ? 5.615 8.708 -0.7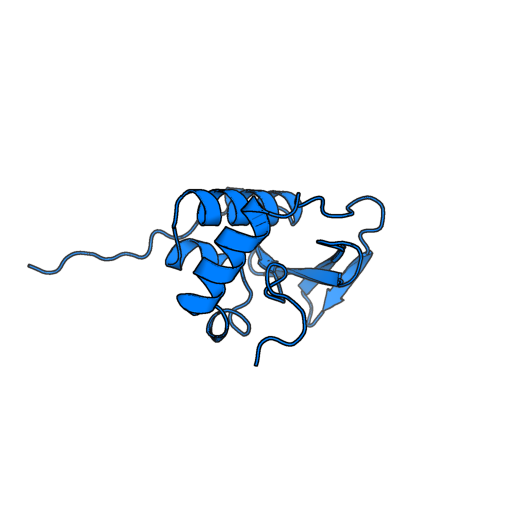41 1.00 92.88 87 SER A C 1
ATOM 675 O O . SER A 1 87 ? 4.971 9.270 -1.620 1.00 92.88 87 SER A O 1
ATOM 677 N N . MET A 1 88 ? 5.024 8.112 0.298 1.00 90.44 88 MET A N 1
ATOM 678 C CA . MET A 1 88 ? 3.555 8.037 0.433 1.00 90.44 88 MET A CA 1
ATOM 679 C C . MET A 1 88 ? 2.955 9.251 1.157 1.00 90.44 88 MET A C 1
ATOM 681 O O . MET A 1 88 ? 1.817 9.633 0.901 1.00 90.44 88 MET A O 1
ATOM 685 N N . PHE A 1 89 ? 3.732 9.865 2.057 1.00 85.62 89 PHE A N 1
ATOM 686 C CA . PHE A 1 89 ? 3.341 11.032 2.864 1.00 85.62 89 PHE A CA 1
ATOM 687 C C . PHE A 1 89 ? 4.499 12.036 3.038 1.00 85.62 89 PHE A C 1
ATOM 689 O O . PHE A 1 89 ? 4.637 12.663 4.088 1.00 85.62 89 PHE A O 1
ATOM 696 N N . GLY A 1 90 ? 5.412 12.131 2.069 1.00 76.38 90 GLY A N 1
ATOM 697 C CA . GLY A 1 90 ? 6.531 13.086 2.093 1.00 76.38 90 GLY A CA 1
ATOM 698 C C . GLY A 1 90 ? 7.686 12.758 3.054 1.00 76.38 90 GLY A C 1
ATOM 699 O O . GLY A 1 90 ? 8.745 13.363 2.935 1.00 76.38 90 GLY A O 1
ATOM 700 N N . LYS A 1 91 ? 7.525 11.812 3.992 1.00 70.69 91 LYS A N 1
ATOM 701 C CA . LYS A 1 91 ? 8.534 11.512 5.032 1.00 70.69 91 LYS A CA 1
ATOM 702 C C . LYS A 1 91 ? 9.202 10.142 4.912 1.00 70.69 91 LYS A C 1
ATOM 704 O O . LYS A 1 91 ? 10.358 10.005 5.299 1.00 70.69 91 LYS A O 1
ATOM 709 N N . SER A 1 92 ? 8.498 9.128 4.412 1.00 76.88 92 SER A N 1
ATOM 710 C CA . SER A 1 92 ? 8.999 7.751 4.335 1.00 76.88 92 SER A CA 1
ATOM 711 C C . SER A 1 92 ? 8.847 7.177 2.931 1.00 76.88 92 SER A C 1
ATOM 713 O O . SER A 1 92 ? 7.815 7.342 2.279 1.00 76.88 92 SER A O 1
ATOM 715 N N . MET A 1 93 ? 9.895 6.482 2.482 1.00 90.38 93 MET A N 1
ATOM 716 C CA . MET A 1 93 ? 9.925 5.800 1.192 1.00 90.38 93 MET A CA 1
ATOM 717 C C . MET A 1 93 ? 9.408 4.372 1.352 1.00 90.38 93 MET A C 1
ATOM 719 O O . MET A 1 93 ? 10.021 3.567 2.048 1.00 90.38 93 MET A O 1
ATOM 723 N N . THR A 1 94 ? 8.322 4.050 0.661 1.00 94.50 94 THR A N 1
ATOM 724 C CA . THR A 1 94 ? 7.781 2.690 0.551 1.00 94.50 94 THR A CA 1
ATOM 725 C C . THR A 1 94 ? 8.302 2.059 -0.729 1.00 94.50 94 THR A C 1
ATOM 727 O O . THR A 1 94 ? 8.249 2.686 -1.786 1.00 94.50 94 THR A O 1
ATOM 730 N N . GLY A 1 95 ? 8.854 0.853 -0.649 1.00 96.19 95 GLY A N 1
ATOM 731 C CA . GLY A 1 95 ? 9.256 0.085 -1.819 1.00 96.19 95 GLY A CA 1
ATOM 732 C C . GLY A 1 95 ? 8.111 -0.783 -2.322 1.00 96.19 95 GLY A C 1
ATOM 733 O O . GLY A 1 95 ? 7.540 -1.562 -1.568 1.00 96.19 95 GLY A O 1
ATOM 734 N N . PHE A 1 96 ? 7.822 -0.699 -3.614 1.00 97.56 96 PHE A N 1
ATOM 735 C CA . PHE A 1 96 ? 6.950 -1.631 -4.322 1.00 97.56 96 PHE A CA 1
ATOM 736 C C . PHE A 1 96 ? 7.830 -2.590 -5.117 1.00 97.56 96 PHE A C 1
ATOM 738 O O . PHE A 1 96 ? 8.619 -2.137 -5.944 1.00 97.56 96 PHE A O 1
ATOM 745 N N . HIS A 1 97 ? 7.733 -3.890 -4.847 1.00 97.69 97 HIS A N 1
ATOM 746 C CA . HIS A 1 97 ? 8.585 -4.935 -5.424 1.00 97.69 97 HIS A CA 1
ATOM 747 C C . HIS A 1 97 ? 7.802 -5.747 -6.446 1.00 97.69 97 HIS A C 1
ATOM 749 O O . HIS A 1 97 ? 6.700 -6.199 -6.150 1.00 97.69 97 HIS A O 1
ATOM 755 N N . GLU A 1 98 ? 8.386 -5.964 -7.619 1.00 96.94 98 GLU A N 1
ATOM 756 C CA . GLU A 1 98 ? 7.827 -6.826 -8.658 1.00 96.94 98 GLU A CA 1
ATOM 757 C C . GLU A 1 98 ? 8.145 -8.301 -8.350 1.00 96.94 98 GLU A C 1
ATOM 759 O O . GLU A 1 98 ? 9.278 -8.766 -8.516 1.00 96.94 98 GLU A O 1
ATOM 764 N N . VAL A 1 99 ? 7.137 -9.038 -7.885 1.00 94.19 99 VAL A N 1
ATOM 765 C CA . VAL A 1 99 ? 7.206 -10.458 -7.519 1.00 94.19 99 VAL A CA 1
ATOM 766 C C . VAL A 1 99 ? 6.137 -11.209 -8.307 1.00 94.19 99 VAL A C 1
ATOM 768 O O . VAL A 1 99 ? 4.953 -10.905 -8.182 1.00 94.19 99 VAL A O 1
ATOM 771 N N . ASP A 1 100 ? 6.549 -12.167 -9.138 1.00 91.50 100 ASP A N 1
ATOM 772 C CA . ASP A 1 100 ? 5.655 -13.002 -9.957 1.00 91.50 100 ASP A CA 1
ATOM 773 C C . ASP A 1 100 ? 4.620 -12.193 -10.770 1.00 91.50 100 ASP A C 1
ATOM 775 O O . ASP A 1 100 ? 3.436 -12.531 -10.836 1.00 91.50 100 ASP A O 1
ATOM 779 N N . GLY A 1 101 ? 5.061 -11.075 -11.360 1.00 91.62 101 GLY A N 1
ATOM 780 C CA . GLY A 1 101 ? 4.212 -10.176 -12.151 1.00 91.62 101 GLY A CA 1
ATOM 781 C C . GLY A 1 101 ? 3.273 -9.281 -11.330 1.00 91.62 101 GLY A C 1
ATOM 782 O O . GLY A 1 101 ? 2.353 -8.693 -11.894 1.00 91.62 101 GLY A O 1
ATOM 783 N N . ARG A 1 102 ? 3.477 -9.175 -10.010 1.00 95.50 102 ARG A N 1
ATOM 784 C CA . ARG A 1 102 ? 2.687 -8.335 -9.096 1.00 95.50 102 ARG A CA 1
ATOM 785 C C . ARG A 1 102 ? 3.583 -7.353 -8.356 1.00 95.50 102 ARG A C 1
ATOM 787 O O . ARG A 1 102 ? 4.647 -7.729 -7.877 1.00 95.50 102 ARG A O 1
ATOM 794 N N . TRP A 1 103 ? 3.130 -6.117 -8.201 1.00 97.50 103 TRP A N 1
ATOM 795 C CA . TRP A 1 103 ? 3.811 -5.100 -7.406 1.00 97.50 103 TRP A CA 1
ATOM 796 C C . TRP A 1 103 ? 3.291 -5.112 -5.971 1.00 97.50 103 TRP A C 1
ATOM 798 O O . TRP A 1 103 ? 2.117 -4.830 -5.737 1.00 97.50 103 TRP A O 1
ATOM 808 N N . LEU A 1 104 ? 4.161 -5.440 -5.015 1.00 97.19 104 LEU A N 1
ATOM 809 C CA . LEU A 1 104 ? 3.812 -5.604 -3.602 1.00 97.19 104 LEU A CA 1
ATOM 810 C C . LEU A 1 104 ? 4.570 -4.611 -2.719 1.00 97.19 104 LEU A C 1
ATOM 812 O O . LEU A 1 104 ? 5.776 -4.430 -2.893 1.00 97.19 104 LEU A O 1
ATOM 816 N N . ALA A 1 105 ? 3.891 -3.998 -1.752 1.00 96.88 105 ALA A N 1
ATOM 817 C CA . ALA A 1 105 ? 4.504 -3.049 -0.825 1.00 96.88 105 ALA A CA 1
ATOM 818 C C . ALA A 1 105 ? 5.389 -3.747 0.230 1.00 96.88 105 ALA A C 1
ATOM 820 O O . ALA A 1 105 ? 5.034 -4.797 0.775 1.00 96.88 105 ALA A O 1
ATOM 821 N N . ASP A 1 106 ? 6.542 -3.151 0.544 1.00 95.31 106 ASP A N 1
ATOM 822 C CA . ASP A 1 106 ? 7.507 -3.654 1.534 1.00 95.31 106 ASP A CA 1
ATOM 823 C C . ASP A 1 106 ? 7.371 -3.051 2.937 1.00 95.31 106 ASP A C 1
ATOM 825 O O . ASP A 1 106 ? 8.104 -3.445 3.845 1.00 95.31 106 ASP A O 1
ATOM 829 N N . ALA A 1 107 ? 6.411 -2.149 3.131 1.00 93.94 107 ALA A N 1
ATOM 830 C CA . ALA A 1 107 ? 6.103 -1.539 4.415 1.00 93.94 107 ALA A CA 1
ATOM 831 C C . ALA A 1 107 ? 4.629 -1.126 4.488 1.00 93.94 107 ALA A C 1
ATOM 833 O O . ALA A 1 107 ? 4.032 -0.749 3.477 1.00 93.94 107 ALA A O 1
ATOM 834 N N . VAL A 1 108 ? 4.057 -1.135 5.698 1.00 93.56 108 VAL A N 1
ATOM 835 C CA . VAL A 1 108 ? 2.701 -0.627 5.958 1.00 93.56 108 VAL A CA 1
ATOM 836 C C . VAL A 1 108 ? 2.722 0.904 5.986 1.00 93.56 108 VAL A C 1
ATOM 838 O O . VAL A 1 108 ? 2.808 1.545 7.032 1.00 93.56 108 VAL A O 1
ATOM 841 N N . TRP A 1 109 ? 2.671 1.512 4.805 1.00 91.81 109 TRP A N 1
ATOM 842 C CA . TRP A 1 109 ? 2.880 2.949 4.603 1.00 91.81 109 TRP A CA 1
ATOM 843 C C . TRP A 1 109 ? 1.814 3.855 5.235 1.00 91.81 109 TRP A C 1
ATOM 845 O O . TRP A 1 109 ? 2.050 5.044 5.459 1.00 91.81 109 TRP A O 1
ATOM 855 N N . CYS A 1 110 ? 0.639 3.300 5.532 1.00 90.50 110 CYS A N 1
ATOM 856 C CA . CYS A 1 110 ? -0.476 3.991 6.170 1.00 90.50 110 CYS A CA 1
ATOM 857 C C . CYS A 1 110 ? -0.375 4.036 7.702 1.00 90.50 110 CYS A C 1
ATOM 859 O O . CYS A 1 110 ? -1.183 4.707 8.339 1.00 90.50 110 CYS A O 1
ATOM 861 N N . LEU A 1 111 ? 0.635 3.422 8.321 1.00 87.12 111 LEU A N 1
ATOM 862 C CA . LEU A 1 111 ? 0.874 3.563 9.757 1.00 87.12 111 LEU A CA 1
ATOM 863 C C . LEU A 1 111 ? 1.899 4.668 10.052 1.00 87.12 111 LEU A C 1
ATOM 865 O O . LEU A 1 111 ? 2.784 4.944 9.235 1.00 87.12 111 LEU A O 1
ATOM 869 N N . PRO A 1 112 ? 1.756 5.411 11.163 1.00 70.75 112 PRO A N 1
ATOM 870 C CA . PRO A 1 112 ? 2.823 6.276 11.645 1.00 70.75 112 PRO A CA 1
ATOM 871 C C . PRO A 1 112 ? 4.073 5.433 11.904 1.00 70.75 112 PRO A C 1
ATOM 873 O O . PRO A 1 112 ? 3.980 4.319 12.415 1.00 70.75 112 PRO A O 1
ATOM 876 N N . VAL A 1 113 ? 5.247 5.964 11.567 1.00 63.84 113 VAL A N 1
ATOM 877 C CA . VAL A 1 113 ? 6.510 5.327 11.954 1.00 63.84 113 VAL A CA 1
ATOM 878 C C . VAL A 1 113 ? 6.584 5.370 13.485 1.00 63.84 113 VAL A C 1
ATOM 880 O O . VAL A 1 113 ? 6.569 6.464 14.047 1.00 63.84 113 VAL A O 1
ATOM 883 N N . GLY A 1 114 ? 6.615 4.207 14.146 1.00 47.41 114 GLY A N 1
ATOM 884 C CA . GLY A 1 114 ? 6.700 4.100 15.610 1.00 47.41 114 GLY A CA 1
ATOM 885 C C . GLY A 1 114 ? 5.422 3.680 16.346 1.00 47.41 114 GLY A C 1
ATOM 886 O O . GLY A 1 114 ? 5.342 3.900 17.552 1.00 47.41 114 GLY A O 1
ATOM 887 N N . LEU A 1 115 ? 4.432 3.082 15.671 1.00 40.88 115 LEU A N 1
ATOM 888 C CA . LEU A 1 115 ? 3.485 2.230 16.400 1.00 40.88 115 LEU A CA 1
ATOM 889 C C . LEU A 1 115 ? 4.230 0.969 16.886 1.00 40.88 115 LEU A C 1
ATOM 891 O O . LEU A 1 115 ? 5.010 0.428 16.098 1.00 40.88 115 LEU A O 1
ATOM 895 N N . PRO A 1 116 ? 4.060 0.586 18.165 1.00 40.97 116 PRO A N 1
ATOM 896 C CA . PRO A 1 116 ? 4.827 -0.477 18.817 1.00 40.97 116 PRO A CA 1
ATOM 897 C C . PRO A 1 116 ? 4.660 -1.846 18.151 1.00 40.97 116 PRO A C 1
ATOM 899 O O . PRO A 1 116 ? 3.572 -2.107 17.589 1.00 40.97 116 PRO A O 1
#

Radius of gyration: 14.12 Å; chains: 1; bounding box: 38×41×32 Å

Secondary structure (DSSP, 8-state):
--------PPPGGGGSSHHHHHHHHHHHHHTT-HHHHHTTB-TTTGGG--HHHHHHHHHHHHHS----EEEEEEEEEETTEEEEEEESSSS-EEEEEEETTEEEESS-TTSPTT--

Sequence (116 aa):
MAAANGLARLDPVMLASPGATVQTELRLLEAGKLEPFRQTFLRSVQPQITAEAFEACRKRVQQVLVRPDWETAKPGKSRGHRVVRVSMFGKSMTGFHEVDGRWLADAVWCLPVGLP